Protein AF-A0A0F3P679-F1 (afdb_monomer_lite)

Radius of gyration: 10.46 Å; chains: 1; bounding box: 24×16×29 Å

Organism: NCBI:txid1359175

Secondary structure (DSSP, 8-state):
-EEEEETTEEEEEE--SS---HHHHHHHIIIIIHHHHHH--

Foldseek 3Di:
DDFDQDPNDTHQDDDDPDDDDPVNVVCSVPPTVVVRVVVVD

Structure (mmCIF, N/CA/C/O backbone):
data_AF-A0A0F3P679-F1
#
_entry.id   AF-A0A0F3P679-F1
#
loop_
_atom_site.group_PDB
_atom_site.id
_atom_site.type_symbol
_atom_site.label_atom_id
_atom_site.label_alt_id
_atom_site.label_comp_id
_atom_site.label_asym_id
_atom_site.label_entity_id
_atom_site.label_seq_id
_atom_site.pdbx_PDB_ins_code
_atom_site.Cartn_x
_atom_site.Cartn_y
_atom_site.Cartn_z
_atom_site.occupancy
_atom_site.B_iso_or_equiv
_atom_site.auth_seq_id
_atom_site.auth_comp_id
_atom_site.auth_asym_id
_atom_site.auth_atom_id
_atom_site.pdbx_PDB_model_num
ATOM 1 N N . MET A 1 1 ? -4.304 -0.652 -9.660 1.00 91.88 1 MET A N 1
ATOM 2 C CA . MET A 1 1 ? -5.052 0.066 -8.602 1.00 91.88 1 MET A CA 1
ATOM 3 C C . MET A 1 1 ? -4.663 -0.508 -7.250 1.00 91.88 1 MET A C 1
ATOM 5 O O . MET A 1 1 ? -4.521 -1.721 -7.147 1.00 91.88 1 MET A O 1
ATOM 9 N N . ILE A 1 2 ? -4.474 0.347 -6.249 1.00 96.69 2 ILE A N 1
ATOM 10 C CA . ILE A 1 2 ? -4.241 -0.014 -4.845 1.00 96.69 2 ILE A CA 1
ATOM 11 C C . ILE A 1 2 ? -5.115 0.874 -3.954 1.00 96.69 2 ILE A C 1
ATOM 13 O O . ILE A 1 2 ? -5.374 2.019 -4.313 1.00 96.69 2 ILE A O 1
ATOM 17 N N . ALA A 1 3 ? -5.599 0.342 -2.834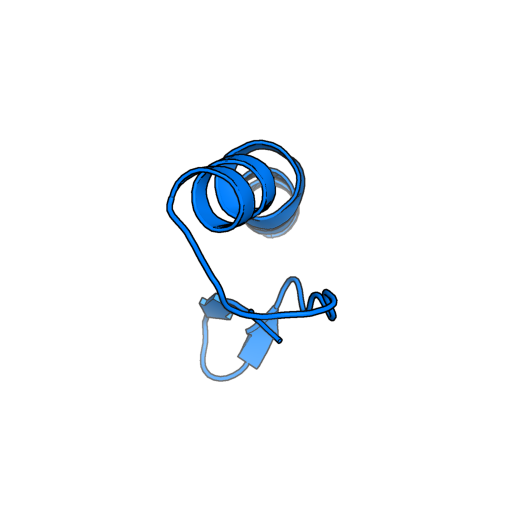 1.00 97.25 3 ALA A N 1
ATOM 18 C CA . ALA A 1 3 ? -6.359 1.090 -1.837 1.00 97.25 3 ALA A CA 1
ATOM 19 C C . ALA A 1 3 ? -6.214 0.432 -0.455 1.00 97.25 3 ALA A C 1
ATOM 21 O O . ALA 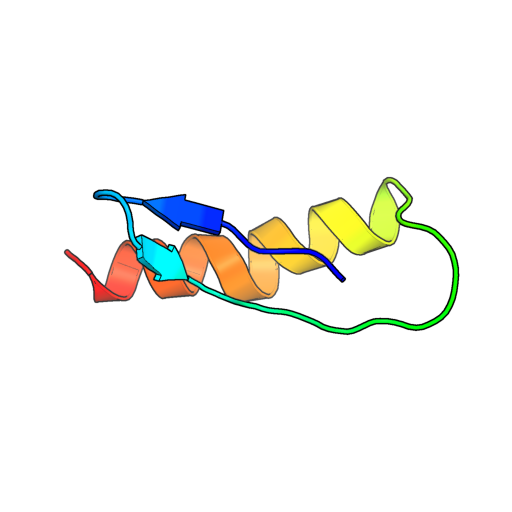A 1 3 ? -5.820 -0.735 -0.361 1.00 97.25 3 ALA A O 1
ATOM 22 N N . GLY A 1 4 ? -6.521 1.170 0.611 1.00 95.50 4 GLY A N 1
ATOM 23 C CA . GLY A 1 4 ? -6.648 0.632 1.966 1.00 95.50 4 GLY A CA 1
ATOM 24 C C . GLY A 1 4 ? -8.095 0.246 2.280 1.00 95.50 4 GLY A C 1
ATOM 25 O O . GLY A 1 4 ? -9.020 0.880 1.782 1.00 95.50 4 GLY A O 1
ATOM 26 N N . LEU A 1 5 ? -8.293 -0.768 3.125 1.00 95.81 5 LEU A N 1
ATOM 27 C CA . LEU A 1 5 ? -9.593 -1.094 3.721 1.00 95.81 5 LEU A CA 1
ATOM 28 C C . LEU A 1 5 ? -9.531 -0.773 5.219 1.00 95.81 5 LEU A C 1
ATOM 30 O O . LEU A 1 5 ? -8.747 -1.385 5.944 1.00 95.81 5 LEU A O 1
ATOM 34 N N . CYS A 1 6 ? -10.347 0.173 5.674 1.00 94.50 6 CYS A N 1
ATOM 35 C CA . CYS A 1 6 ? -10.440 0.589 7.073 1.00 94.50 6 CYS A CA 1
ATOM 36 C C . CYS A 1 6 ? -11.917 0.743 7.447 1.00 94.50 6 CYS A C 1
ATOM 38 O O . CYS A 1 6 ? -12.665 1.362 6.698 1.00 94.50 6 CYS A O 1
ATOM 40 N N . ASN A 1 7 ? -12.365 0.171 8.570 1.00 94.50 7 ASN A N 1
ATOM 41 C CA . ASN A 1 7 ? -13.761 0.270 9.031 1.00 94.50 7 ASN A CA 1
ATOM 42 C C . ASN A 1 7 ? -14.804 -0.090 7.948 1.00 94.50 7 ASN A C 1
ATOM 44 O O . ASN A 1 7 ? -15.808 0.599 7.778 1.00 94.50 7 ASN A O 1
ATOM 48 N N . ASN A 1 8 ? -14.544 -1.159 7.185 1.00 95.38 8 ASN A N 1
ATOM 49 C CA . ASN A 1 8 ? -15.346 -1.606 6.036 1.00 95.38 8 ASN A CA 1
ATOM 50 C C . ASN A 1 8 ? -15.478 -0.580 4.889 1.00 95.38 8 ASN A 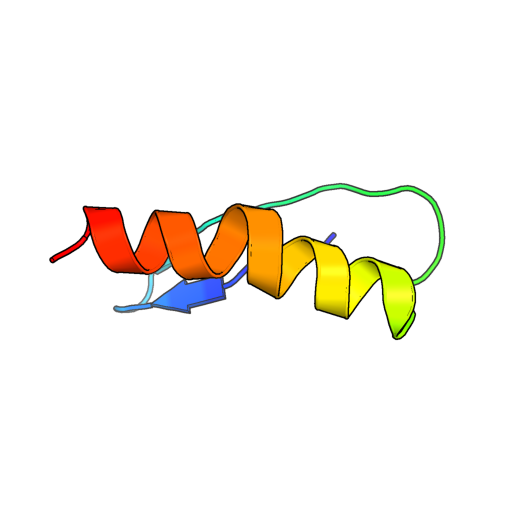C 1
ATOM 52 O O . ASN A 1 8 ? -16.304 -0.765 3.996 1.00 95.38 8 ASN A O 1
ATOM 56 N N . GLN A 1 9 ? -14.651 0.465 4.873 1.00 95.31 9 GLN A N 1
ATOM 57 C CA . GLN A 1 9 ? -14.613 1.485 3.831 1.00 95.31 9 GLN A CA 1
ATOM 58 C C . GLN A 1 9 ? -13.276 1.457 3.090 1.00 95.31 9 GLN A C 1
ATOM 60 O O . GLN A 1 9 ? -12.218 1.183 3.661 1.00 95.31 9 GLN A O 1
ATOM 65 N N . ILE A 1 10 ? -13.337 1.737 1.790 1.00 95.69 10 ILE A N 1
ATOM 66 C CA . ILE A 1 10 ? -12.149 1.898 0.956 1.00 95.69 10 ILE A CA 1
ATOM 67 C C . ILE A 1 10 ? -11.611 3.313 1.152 1.00 95.69 10 ILE A C 1
ATOM 69 O O . ILE A 1 10 ? -12.339 4.280 0.952 1.00 95.69 10 ILE A O 1
ATOM 73 N N . ILE A 1 11 ? -10.332 3.420 1.498 1.00 96.19 11 ILE A N 1
ATOM 74 C CA . ILE A 1 11 ? -9.630 4.689 1.712 1.00 96.19 11 ILE A CA 1
ATOM 75 C C . ILE A 1 11 ? -8.390 4.773 0.822 1.00 96.19 11 ILE A C 1
ATOM 77 O O . ILE A 1 11 ? -7.853 3.746 0.392 1.00 96.19 11 ILE 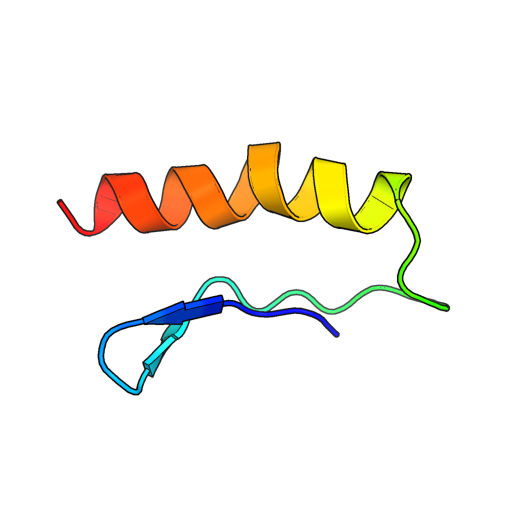A O 1
ATOM 81 N N . ALA A 1 12 ? -7.928 5.998 0.559 1.00 96.19 12 ALA A N 1
ATOM 82 C CA . ALA A 1 12 ? -6.727 6.264 -0.233 1.00 96.19 12 ALA A CA 1
ATOM 83 C C . ALA A 1 12 ? -6.657 5.492 -1.580 1.00 96.19 12 ALA A C 1
ATOM 85 O O . ALA A 1 12 ? -5.637 4.870 -1.871 1.00 96.19 12 ALA A O 1
ATOM 86 N N . PRO A 1 13 ? -7.705 5.460 -2.426 1.00 96.75 13 PRO A N 1
ATOM 87 C CA . PRO A 1 13 ? -7.624 4.741 -3.693 1.00 96.75 13 PRO A CA 1
ATOM 88 C C . PRO A 1 13 ? -6.653 5.426 -4.665 1.00 96.75 13 PRO A C 1
ATOM 90 O O . PRO A 1 13 ? -6.739 6.628 -4.911 1.00 96.75 13 PRO A O 1
ATOM 93 N N . VAL A 1 14 ? -5.757 4.643 -5.269 1.00 96.50 14 VAL A N 1
ATOM 94 C CA . VAL A 1 14 ? -4.789 5.112 -6.268 1.00 96.50 14 VAL A CA 1
ATOM 95 C C . VAL A 1 14 ? -4.798 4.206 -7.491 1.00 96.50 14 VAL A C 1
ATOM 97 O O . VAL A 1 14 ? -4.640 2.982 -7.411 1.00 96.50 14 VAL A O 1
ATOM 100 N N . ILE A 1 15 ? -4.941 4.830 -8.656 1.00 95.69 15 ILE A N 1
ATOM 101 C CA . ILE A 1 15 ? -4.745 4.196 -9.957 1.00 95.69 15 ILE A CA 1
ATOM 102 C C . ILE A 1 15 ? -3.321 4.513 -10.413 1.00 95.69 15 ILE A C 1
ATOM 104 O O . ILE A 1 15 ? -2.869 5.649 -10.324 1.00 95.69 15 ILE A O 1
ATOM 108 N N . PHE A 1 16 ? -2.613 3.493 -10.877 1.00 93.19 16 PHE A N 1
ATOM 109 C CA . PHE A 1 16 ? -1.270 3.604 -11.429 1.00 93.19 16 PHE A CA 1
ATOM 110 C C . PHE A 1 16 ? -1.177 2.691 -12.648 1.00 93.19 16 PHE A C 1
ATOM 112 O O . PHE A 1 16 ? -1.908 1.698 -12.741 1.00 93.19 16 PHE A O 1
ATOM 119 N N . GLU A 1 17 ? -0.292 3.042 -13.572 1.00 93.56 17 GLU A N 1
ATOM 120 C CA . GLU A 1 17 ? -0.044 2.257 -14.776 1.00 93.56 17 GLU A CA 1
ATOM 121 C C . GLU A 1 17 ? 0.906 1.091 -14.489 1.00 93.56 17 GLU A C 1
ATOM 123 O O . GLU A 1 17 ? 1.865 1.209 -13.724 1.00 93.56 17 GLU A O 1
ATOM 128 N N . GLY A 1 18 ? 0.642 -0.051 -15.123 1.00 91.06 18 GLY A N 1
ATOM 129 C CA . GLY A 1 18 ? 1.439 -1.261 -14.951 1.00 91.06 18 GLY A CA 1
ATOM 130 C C . GLY A 1 18 ? 1.154 -2.018 -13.649 1.00 91.06 18 GLY A C 1
ATOM 131 O O . GLY A 1 18 ? 0.091 -1.902 -13.039 1.00 91.06 18 GLY A O 1
ATOM 132 N N . ASN A 1 19 ? 2.108 -2.860 -13.249 1.00 94.12 19 ASN A N 1
ATOM 133 C CA . ASN A 1 19 ? 1.960 -3.764 -12.110 1.00 94.12 19 ASN A CA 1
ATOM 134 C C . ASN A 1 19 ? 2.469 -3.140 -10.814 1.00 94.12 19 ASN A C 1
ATOM 136 O O . ASN A 1 19 ? 3.463 -2.414 -10.806 1.00 94.12 19 ASN A O 1
ATOM 140 N N . CYS A 1 20 ? 1.824 -3.490 -9.699 1.00 94.44 20 CYS A N 1
ATOM 141 C CA . CYS A 1 20 ? 2.322 -3.113 -8.384 1.00 94.44 20 CYS A CA 1
ATOM 142 C C . CYS A 1 20 ? 3.696 -3.753 -8.168 1.00 94.44 20 CYS A C 1
ATOM 144 O O . CYS A 1 20 ? 3.875 -4.953 -8.375 1.00 94.44 20 CYS A O 1
ATOM 146 N N . ASN A 1 21 ? 4.661 -2.956 -7.731 1.00 95.75 21 ASN A N 1
ATOM 147 C CA . ASN A 1 21 ? 5.971 -3.428 -7.315 1.00 95.75 21 ASN A CA 1
ATOM 148 C C . ASN A 1 21 ? 6.345 -2.771 -5.983 1.00 95.75 21 ASN A C 1
ATOM 150 O O . ASN A 1 21 ? 5.618 -1.918 -5.470 1.00 95.75 21 ASN A O 1
ATOM 154 N N . LYS A 1 22 ? 7.492 -3.165 -5.425 1.00 97.56 22 LYS A N 1
ATOM 155 C CA . LYS A 1 22 ? 7.943 -2.664 -4.123 1.00 97.56 22 LYS A CA 1
ATOM 156 C C . LYS A 1 22 ? 8.037 -1.136 -4.084 1.00 97.56 22 LYS A C 1
ATOM 158 O O . LYS A 1 22 ? 7.579 -0.547 -3.116 1.00 97.56 22 LYS A O 1
ATOM 163 N N . ALA A 1 23 ? 8.579 -0.501 -5.124 1.00 96.94 23 ALA A N 1
ATOM 164 C CA . ALA A 1 23 ? 8.727 0.953 -5.162 1.00 96.94 23 ALA A CA 1
ATOM 165 C C . ALA A 1 23 ? 7.360 1.655 -5.170 1.00 96.94 23 ALA A C 1
ATOM 167 O O . ALA A 1 23 ? 7.112 2.511 -4.327 1.00 96.94 23 ALA A O 1
ATOM 168 N N . ILE A 1 24 ? 6.448 1.225 -6.048 1.00 96.19 24 ILE A N 1
ATOM 169 C CA . ILE A 1 24 ? 5.085 1.774 -6.141 1.00 96.19 24 ILE A CA 1
ATOM 170 C C . ILE A 1 24 ? 4.340 1.607 -4.811 1.00 96.19 24 ILE A C 1
ATOM 172 O O . ILE A 1 24 ? 3.734 2.559 -4.319 1.00 96.19 24 ILE A O 1
ATOM 176 N N . PHE A 1 25 ? 4.412 0.420 -4.201 1.00 97.19 25 PHE A N 1
ATOM 177 C CA . PHE A 1 25 ? 3.757 0.147 -2.924 1.00 97.19 25 PHE A CA 1
ATOM 178 C C . PHE A 1 25 ? 4.331 1.001 -1.786 1.00 97.19 25 PHE A C 1
ATOM 180 O O . PHE A 1 25 ? 3.569 1.609 -1.038 1.00 97.19 25 PHE A O 1
ATOM 187 N N . THR A 1 26 ? 5.660 1.085 -1.663 1.00 98.00 26 THR A N 1
ATOM 188 C CA . THR A 1 26 ? 6.314 1.891 -0.621 1.00 98.00 26 THR A CA 1
ATOM 189 C C . THR A 1 26 ? 5.953 3.367 -0.761 1.00 98.00 26 THR A C 1
ATOM 191 O O . THR A 1 26 ? 5.526 3.976 0.219 1.00 98.00 26 THR A O 1
ATOM 194 N N . THR A 1 27 ? 6.016 3.921 -1.976 1.00 97.00 27 THR A N 1
ATOM 195 C CA . THR A 1 27 ? 5.597 5.305 -2.225 1.00 97.00 27 THR A CA 1
ATOM 196 C C . THR A 1 27 ? 4.131 5.521 -1.857 1.00 97.00 27 THR A C 1
ATOM 198 O O . THR A 1 27 ? 3.823 6.489 -1.164 1.00 97.00 27 THR A O 1
ATOM 201 N N . TYR A 1 28 ? 3.227 4.619 -2.252 1.00 97.75 28 TYR A N 1
ATOM 202 C CA . TYR A 1 28 ? 1.813 4.689 -1.876 1.00 97.75 28 TYR A CA 1
ATOM 203 C C . TYR A 1 28 ? 1.615 4.730 -0.349 1.00 97.75 28 TYR A C 1
ATOM 205 O O . TYR A 1 28 ? 0.877 5.579 0.158 1.00 97.75 28 TYR A O 1
ATOM 213 N N . VAL A 1 29 ? 2.305 3.860 0.394 1.00 97.44 29 VAL A N 1
ATOM 214 C CA . VAL A 1 29 ? 2.189 3.801 1.858 1.00 97.44 29 VAL A CA 1
ATOM 215 C C . VAL A 1 29 ? 2.685 5.091 2.511 1.00 97.44 29 VAL A C 1
ATOM 217 O O . VAL A 1 29 ? 1.956 5.704 3.292 1.00 97.44 29 VAL A O 1
ATOM 220 N N . GLU A 1 30 ? 3.904 5.516 2.185 1.00 97.62 30 GLU A N 1
ATOM 221 C CA . GLU A 1 30 ? 4.561 6.654 2.838 1.00 97.62 30 GLU A CA 1
ATOM 222 C C . GLU A 1 30 ? 3.888 7.987 2.513 1.00 97.62 30 GLU A C 1
ATOM 224 O O . GLU A 1 30 ? 3.755 8.859 3.377 1.00 97.62 30 GLU A O 1
ATOM 229 N N . THR A 1 31 ? 3.469 8.161 1.260 1.00 96.38 31 THR A N 1
ATOM 230 C CA . THR A 1 31 ? 3.036 9.472 0.768 1.00 96.38 31 THR A CA 1
ATOM 231 C C . THR A 1 31 ? 1.533 9.687 0.843 1.00 96.38 31 THR A C 1
ATOM 233 O O . THR A 1 31 ? 1.122 10.849 0.925 1.00 96.38 31 THR A O 1
ATOM 236 N N . ILE A 1 32 ? 0.739 8.609 0.840 1.00 96.75 32 ILE A N 1
ATOM 237 C CA . ILE A 1 32 ? -0.723 8.664 0.737 1.00 96.75 32 ILE A CA 1
ATOM 238 C C . ILE A 1 32 ? -1.362 7.965 1.940 1.00 96.75 32 ILE A C 1
ATOM 240 O O . ILE A 1 32 ? -1.955 8.641 2.778 1.00 96.75 32 ILE A O 1
ATOM 244 N N . LEU A 1 33 ? -1.198 6.644 2.087 1.00 96.94 33 LEU A N 1
ATOM 245 C CA . LEU A 1 33 ? -1.958 5.873 3.083 1.00 96.94 33 LEU A CA 1
ATOM 246 C C . LEU A 1 33 ? -1.694 6.326 4.527 1.00 96.94 33 LEU A C 1
ATOM 248 O O . LEU A 1 33 ? -2.635 6.492 5.298 1.00 96.94 33 LEU A O 1
ATOM 252 N N . ILE A 1 34 ? -0.431 6.555 4.906 1.00 96.44 34 ILE A N 1
ATOM 253 C CA . ILE A 1 34 ? -0.095 7.018 6.264 1.00 96.44 34 ILE A CA 1
ATOM 254 C C . ILE A 1 34 ? -0.693 8.399 6.550 1.00 96.44 34 ILE A C 1
ATOM 256 O O . ILE A 1 34 ? -1.077 8.667 7.688 1.00 96.44 34 ILE A O 1
ATOM 260 N N . LYS A 1 35 ? -0.762 9.283 5.549 1.00 94.88 35 LYS A N 1
ATOM 261 C CA . LYS A 1 35 ? -1.364 10.609 5.727 1.00 94.88 35 LYS A CA 1
ATOM 262 C C . LYS A 1 35 ? -2.869 10.495 5.919 1.00 94.88 35 LYS A C 1
ATOM 264 O O . LYS A 1 35 ? -3.378 11.079 6.867 1.00 94.88 35 LYS A O 1
ATOM 269 N N . GLU A 1 36 ? -3.533 9.691 5.093 1.00 94.69 36 GLU A N 1
ATOM 270 C CA . GLU A 1 36 ? -4.972 9.437 5.192 1.00 94.69 36 GLU A CA 1
ATOM 271 C C . GLU A 1 36 ? -5.348 8.903 6.584 1.00 94.69 36 GLU A C 1
ATOM 273 O O . GLU A 1 36 ? -6.192 9.465 7.272 1.00 94.69 36 GLU A O 1
ATOM 278 N N . LEU A 1 37 ? -4.621 7.892 7.073 1.00 93.31 37 LEU A N 1
ATOM 279 C CA . LEU A 1 37 ? -4.852 7.290 8.393 1.00 93.31 37 LEU A CA 1
ATOM 280 C C . LEU A 1 37 ? -4.575 8.231 9.576 1.00 93.31 37 LEU A C 1
ATOM 282 O O . LEU A 1 37 ? -5.036 7.971 10.686 1.00 93.31 37 LEU A O 1
ATOM 286 N N . ARG A 1 38 ? -3.771 9.280 9.375 1.00 92.81 38 ARG A N 1
ATOM 287 C CA . ARG A 1 38 ? -3.499 10.300 10.400 1.00 92.81 38 ARG A CA 1
ATOM 288 C C . ARG A 1 38 ? -4.541 11.412 10.415 1.00 92.81 38 ARG A C 1
ATOM 290 O O . ARG A 1 38 ? -4.638 12.074 11.435 1.00 92.81 38 ARG A O 1
ATOM 297 N N . LEU A 1 39 ? -5.256 11.635 9.313 1.00 81.06 39 LEU A N 1
ATOM 298 C CA . LEU A 1 39 ? -6.358 12.599 9.244 1.00 81.06 39 LEU A CA 1
ATOM 299 C C . LEU A 1 39 ? -7.649 12.035 9.854 1.00 81.06 39 LEU A C 1
ATOM 301 O O . LEU A 1 39 ? -8.480 12.803 10.321 1.00 81.06 39 LEU A O 1
ATOM 305 N N . ASP A 1 40 ? -7.796 10.709 9.868 1.00 62.59 40 ASP A N 1
ATOM 306 C CA . ASP A 1 40 ? -8.940 9.997 10.459 1.00 62.59 40 ASP A CA 1
ATOM 307 C C . ASP A 1 40 ? -8.848 9.851 12.001 1.00 62.59 40 ASP A C 1
ATOM 309 O O . ASP A 1 40 ? -9.730 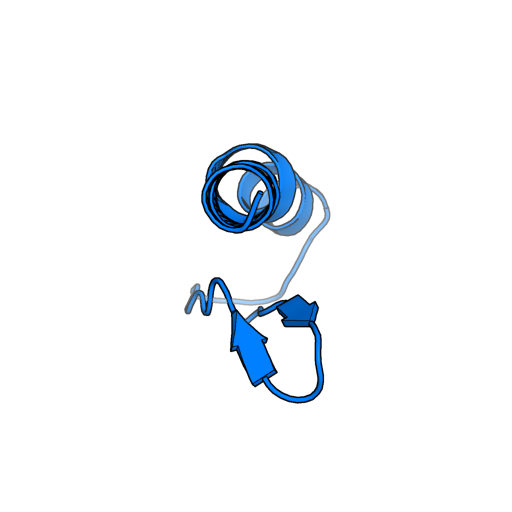9.273 12.633 1.00 62.59 40 ASP A O 1
ATOM 313 N N . LYS A 1 41 ? -7.771 10.359 12.622 1.00 53.97 41 LYS A N 1
ATOM 314 C CA . LYS A 1 41 ? -7.569 10.434 14.080 1.00 53.9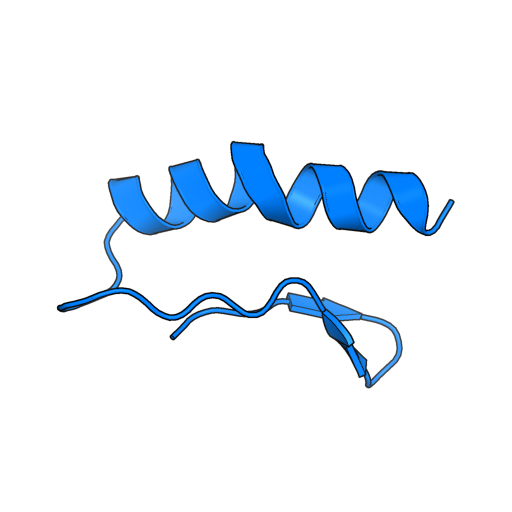7 41 LYS A CA 1
ATOM 315 C C . LYS A 1 41 ? -7.579 11.876 14.562 1.00 53.97 41 LYS A C 1
ATOM 317 O O . LYS A 1 41 ? -8.124 12.090 15.666 1.00 53.97 41 LYS A O 1
#

Sequence (41 aa):
MIAGLCNNQIIAPVIFEGNCNKAIFTTYVETILIKELRLDK

pLDDT: mean 93.45, std 8.48, range [53.97, 98.0]